Protein AF-A0A8S9UB97-F1 (afdb_monomer_lite)

pLDDT: mean 71.89, std 25.06, range [27.17, 95.19]

Foldseek 3Di:
DWDDPDDVQLVVCCVVPNCALRNDTDPSNVVNVVVVVVVCPDPVLVVLLVVLLVVLVVLLVVLVVVCVVVVADFDPVQLVVQSVVQSCCCSPPVDHPCSNVPPCRRVPPPPDDPPPPPPPDDDDDDDDDDDDDDDPPVVPPPVDDDPDDDDDDDD

Sequence (155 aa):
MNFPKGPHYIEDMKDLLGDGIFAVDGVKWAHQRDVACGLYQTQELRDCMTKATTRHTNALHDVLKNVCAKNRSMDLYKLISCYSTEVFTDMSFGVTMNCLRANKELRSKQLLTVHSVKPPNGSFAHVGSGSYRSDWVLARKISSNSTLRRSMLRC

Secondary structure (DSSP, 8-state):
------HHHHHHHHHHH-SSTTS--HHHHHHHHHHHHHHHHSHHHHHHHHHHHHHHHHHHHHHHHHHHHTT----HHHHHHHHHHHHHHHHHH-----HHHH-THHHH---------PPSS---------------SGGGSSS------------

Structure (mmCIF, N/CA/C/O backbone):
data_AF-A0A8S9UB97-F1
#
_entry.id   AF-A0A8S9UB97-F1
#
loop_
_atom_site.group_PDB
_atom_site.id
_atom_site.type_symbol
_atom_site.label_atom_id
_atom_site.label_alt_id
_atom_site.label_comp_id
_atom_site.label_asym_id
_atom_site.label_entity_id
_atom_site.label_seq_id
_atom_site.pdbx_PDB_ins_code
_atom_site.Cartn_x
_atom_site.Cartn_y
_atom_site.Cartn_z
_atom_site.occupancy
_atom_site.B_iso_or_equiv
_atom_site.auth_seq_id
_atom_site.auth_comp_id
_atom_site.auth_asym_id
_atom_site.auth_atom_id
_atom_site.pdbx_PDB_model_num
ATOM 1 N N . MET A 1 1 ? 21.646 11.011 -11.459 1.00 49.44 1 MET A N 1
ATOM 2 C CA . MET A 1 1 ? 21.614 10.361 -10.129 1.00 49.44 1 MET A CA 1
ATOM 3 C C . MET A 1 1 ? 21.573 8.860 -10.350 1.00 49.44 1 MET A C 1
ATOM 5 O O . MET A 1 1 ? 20.632 8.402 -10.983 1.00 49.44 1 MET A O 1
ATOM 9 N N . ASN A 1 2 ? 22.600 8.130 -9.916 1.00 64.69 2 ASN A N 1
ATOM 10 C CA . ASN A 1 2 ? 22.645 6.669 -9.982 1.00 64.69 2 ASN A CA 1
ATOM 11 C C . ASN A 1 2 ? 22.796 6.148 -8.547 1.00 64.69 2 ASN A C 1
ATOM 13 O O . ASN A 1 2 ? 23.739 6.543 -7.866 1.00 64.69 2 ASN A O 1
ATOM 17 N N . PHE A 1 3 ? 21.847 5.333 -8.093 1.00 70.19 3 PHE A N 1
ATOM 18 C CA . PHE A 1 3 ? 21.861 4.685 -6.782 1.00 70.19 3 PHE A CA 1
ATOM 19 C C . PHE A 1 3 ? 21.928 3.178 -7.032 1.00 70.19 3 PHE A C 1
ATOM 21 O O . PHE A 1 3 ? 20.872 2.555 -7.152 1.00 70.19 3 PHE A O 1
ATOM 28 N N . PRO A 1 4 ? 23.136 2.615 -7.218 1.00 84.94 4 PRO A N 1
ATOM 29 C CA . PRO A 1 4 ? 23.270 1.202 -7.525 1.00 84.94 4 PRO A CA 1
ATOM 30 C C . PRO A 1 4 ? 22.814 0.371 -6.325 1.00 84.94 4 PRO A C 1
ATOM 32 O O . PRO A 1 4 ? 23.294 0.576 -5.210 1.00 84.94 4 PRO A O 1
ATOM 35 N N . LYS A 1 5 ? 21.883 -0.556 -6.553 1.00 88.50 5 LYS A N 1
ATOM 36 C CA . LYS A 1 5 ? 21.315 -1.426 -5.507 1.00 88.50 5 LYS A CA 1
ATOM 37 C C . LYS A 1 5 ? 22.260 -2.563 -5.121 1.00 88.50 5 LYS A C 1
ATOM 39 O O . LYS A 1 5 ? 22.147 -3.127 -4.038 1.00 88.50 5 LYS A O 1
ATOM 44 N N . GLY A 1 6 ? 23.226 -2.844 -5.991 1.00 89.75 6 GLY A N 1
ATOM 45 C CA . GLY A 1 6 ? 24.213 -3.899 -5.817 1.00 89.75 6 GLY A CA 1
ATOM 46 C C . GLY A 1 6 ? 23.734 -5.238 -6.388 1.00 89.75 6 GLY A C 1
ATOM 47 O O . GLY A 1 6 ? 22.532 -5.493 -6.452 1.00 89.75 6 GLY A O 1
ATOM 48 N N . PRO A 1 7 ? 24.673 -6.098 -6.818 1.00 88.38 7 PRO A N 1
ATOM 49 C CA . PRO A 1 7 ? 24.356 -7.327 -7.544 1.00 88.38 7 PRO A CA 1
ATOM 50 C C . PRO A 1 7 ? 23.525 -8.309 -6.712 1.00 88.38 7 PRO A C 1
ATOM 52 O O . PRO A 1 7 ? 22.537 -8.821 -7.217 1.00 88.38 7 PRO A O 1
ATOM 55 N N . HIS A 1 8 ? 23.847 -8.486 -5.427 1.00 91.44 8 HIS A N 1
ATOM 56 C CA . HIS A 1 8 ? 23.126 -9.420 -4.557 1.00 91.44 8 HIS A CA 1
ATOM 57 C C . HIS A 1 8 ? 21.643 -9.048 -4.391 1.00 91.44 8 HIS A C 1
ATOM 59 O O . HIS A 1 8 ? 20.769 -9.883 -4.578 1.00 91.44 8 HIS A O 1
ATOM 65 N N . TYR A 1 9 ? 21.348 -7.767 -4.138 1.00 90.88 9 TYR A N 1
ATOM 66 C CA . TYR A 1 9 ? 19.966 -7.295 -4.030 1.00 90.88 9 TYR A CA 1
ATOM 67 C C . TYR A 1 9 ? 19.204 -7.444 -5.350 1.00 90.88 9 TYR A C 1
ATOM 69 O O . TYR A 1 9 ? 18.020 -7.770 -5.356 1.00 90.88 9 TYR A O 1
ATOM 77 N N . ILE A 1 10 ? 19.875 -7.179 -6.474 1.00 92.00 10 ILE A N 1
ATOM 78 C CA . ILE A 1 10 ? 19.274 -7.335 -7.797 1.00 92.00 10 ILE A CA 1
ATOM 79 C C . ILE A 1 10 ? 18.926 -8.797 -8.062 1.00 92.00 10 ILE A C 1
ATOM 81 O O . ILE A 1 10 ? 17.824 -9.047 -8.531 1.00 92.00 10 ILE A O 1
ATOM 85 N N . GLU A 1 11 ? 19.822 -9.737 -7.759 1.00 92.38 11 GLU A N 1
ATOM 86 C CA . GLU A 1 11 ? 19.571 -11.174 -7.917 1.00 92.38 11 GLU A CA 1
ATOM 87 C C . GLU A 1 11 ? 18.365 -11.617 -7.078 1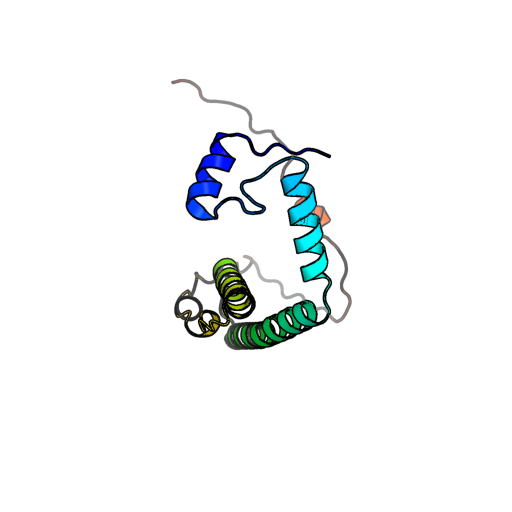.00 92.38 11 GLU A C 1
ATOM 89 O O . GLU A 1 11 ? 17.403 -12.145 -7.635 1.00 92.38 11 GLU A O 1
ATOM 94 N N . ASP A 1 12 ? 18.340 -11.269 -5.787 1.00 92.75 12 ASP A N 1
ATOM 95 C CA . ASP A 1 12 ? 17.226 -11.607 -4.893 1.00 92.75 12 ASP A CA 1
ATOM 96 C C . ASP A 1 12 ? 15.888 -11.026 -5.386 1.00 92.75 12 ASP A C 1
ATOM 98 O O . ASP A 1 12 ? 14.853 -11.697 -5.395 1.00 92.75 12 ASP A O 1
ATOM 102 N N . MET A 1 13 ? 15.878 -9.754 -5.802 1.00 92.56 13 MET A N 1
ATOM 103 C CA . MET A 1 13 ? 14.659 -9.107 -6.295 1.00 92.56 13 MET A CA 1
ATOM 104 C C . MET A 1 13 ? 14.247 -9.615 -7.672 1.00 92.56 13 MET A C 1
ATOM 106 O O . MET A 1 13 ? 13.057 -9.603 -7.982 1.00 92.56 13 MET A O 1
ATOM 110 N N . LYS A 1 14 ? 15.196 -10.051 -8.498 1.00 91.75 14 LYS A N 1
ATOM 111 C CA . LYS A 1 14 ? 14.913 -10.576 -9.829 1.00 91.75 14 LYS A CA 1
ATOM 112 C C . LYS A 1 14 ? 14.190 -11.914 -9.754 1.00 91.75 14 LYS A C 1
ATOM 114 O O . LYS A 1 14 ? 13.237 -12.112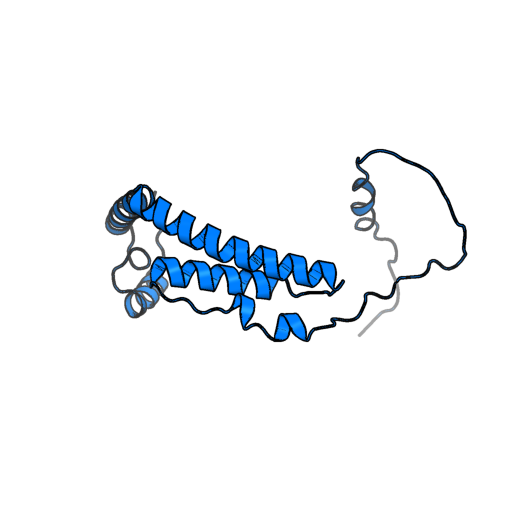 -10.504 1.00 91.75 14 LYS A O 1
ATOM 119 N N . ASP A 1 15 ? 14.572 -12.778 -8.822 1.00 91.56 15 ASP A N 1
ATOM 120 C CA . ASP A 1 15 ? 13.896 -14.061 -8.621 1.00 91.56 15 ASP A CA 1
ATOM 121 C C . ASP A 1 15 ? 12.467 -13.884 -8.081 1.00 91.56 15 ASP A C 1
ATOM 123 O O . ASP A 1 15 ? 11.563 -14.637 -8.441 1.00 91.56 15 ASP A O 1
ATOM 127 N N . LEU A 1 16 ? 12.235 -12.857 -7.253 1.00 91.38 16 LEU A N 1
ATOM 128 C CA . LEU A 1 16 ? 10.926 -12.586 -6.648 1.00 91.38 16 LEU A CA 1
ATOM 129 C C . LEU A 1 16 ? 9.985 -11.757 -7.538 1.00 91.38 16 LEU A C 1
ATOM 131 O O . LEU A 1 16 ? 8.781 -12.006 -7.565 1.00 91.38 16 LEU A O 1
ATOM 135 N N . LEU A 1 17 ? 10.511 -10.729 -8.209 1.00 88.19 17 LEU A N 1
ATOM 136 C CA . LEU A 1 17 ? 9.742 -9.666 -8.874 1.00 88.19 17 LEU A CA 1
ATOM 137 C C . LEU A 1 17 ? 10.117 -9.474 -10.355 1.00 88.19 17 LEU A C 1
ATOM 139 O O . LEU A 1 17 ? 9.569 -8.587 -11.016 1.00 88.19 17 LEU A O 1
ATOM 143 N N . GLY A 1 18 ? 11.032 -10.287 -10.891 1.00 90.44 18 GLY A N 1
ATOM 144 C CA . GLY A 1 18 ? 11.529 -10.183 -12.263 1.00 90.44 18 GLY A CA 1
ATOM 145 C C . GLY A 1 18 ? 12.406 -8.950 -12.496 1.00 90.44 18 GLY A C 1
ATOM 146 O O . GLY A 1 18 ? 12.863 -8.296 -11.564 1.00 90.44 18 GLY A O 1
ATOM 147 N N . ASP A 1 19 ? 12.608 -8.575 -13.763 1.00 89.06 19 ASP A N 1
ATOM 148 C CA . ASP A 1 19 ? 13.405 -7.399 -14.170 1.00 89.06 19 ASP A CA 1
ATOM 149 C C . ASP A 1 19 ? 12.665 -6.047 -13.969 1.00 89.06 19 ASP A C 1
ATOM 151 O O . ASP A 1 19 ? 12.761 -5.117 -14.780 1.00 89.06 19 ASP A O 1
ATOM 155 N N . GLY A 1 20 ? 11.875 -5.943 -12.897 1.00 89.12 20 GLY A N 1
ATOM 156 C CA . GLY A 1 20 ? 11.093 -4.759 -12.545 1.00 89.12 20 GLY A CA 1
ATOM 157 C C . GLY A 1 20 ? 11.910 -3.658 -11.862 1.00 89.12 20 GLY A C 1
ATOM 158 O O . GLY A 1 20 ? 13.113 -3.783 -11.639 1.00 89.12 20 GLY A O 1
ATOM 159 N N . ILE A 1 21 ? 11.230 -2.580 -11.455 1.00 91.38 21 ILE A N 1
ATOM 160 C CA . ILE A 1 21 ? 11.845 -1.346 -10.916 1.00 91.38 21 ILE A CA 1
ATOM 161 C C . ILE A 1 21 ? 12.722 -1.569 -9.672 1.00 91.38 21 ILE A C 1
ATOM 163 O O . ILE A 1 21 ? 13.591 -0.751 -9.362 1.00 91.38 21 ILE A O 1
ATOM 167 N N . PHE A 1 22 ? 12.528 -2.686 -8.973 1.00 91.00 22 PHE A N 1
ATOM 168 C CA . PHE A 1 22 ? 13.330 -3.086 -7.819 1.00 91.00 22 PHE A CA 1
ATOM 169 C C . PHE A 1 22 ? 14.617 -3.832 -8.205 1.00 91.00 22 PHE A C 1
ATOM 171 O O . PHE A 1 22 ? 15.588 -3.749 -7.467 1.00 91.00 22 PHE A O 1
ATOM 178 N N . ALA A 1 23 ? 14.673 -4.479 -9.371 1.00 93.12 23 ALA A N 1
ATOM 179 C CA . ALA A 1 23 ? 15.778 -5.348 -9.791 1.00 93.12 23 ALA A CA 1
ATOM 180 C C . ALA A 1 23 ? 16.655 -4.758 -10.915 1.00 93.12 23 ALA A C 1
ATOM 182 O O . ALA A 1 23 ? 17.476 -5.453 -11.505 1.00 93.12 23 ALA A O 1
ATOM 183 N N . VAL A 1 24 ? 16.497 -3.476 -11.256 1.00 91.25 24 VAL A N 1
ATOM 184 C CA . VAL A 1 24 ? 17.295 -2.822 -12.310 1.00 91.25 24 VAL A CA 1
ATOM 185 C C . VAL A 1 24 ? 17.927 -1.525 -11.816 1.00 91.25 24 VAL A C 1
ATOM 187 O O . VAL A 1 24 ? 17.378 -0.861 -10.937 1.00 91.25 24 VAL A O 1
ATOM 190 N N . ASP A 1 25 ? 19.053 -1.132 -12.415 1.00 90.88 25 ASP A N 1
ATOM 191 C CA . ASP A 1 25 ? 19.786 0.107 -12.120 1.00 90.88 25 ASP A CA 1
ATOM 192 C C . ASP A 1 25 ? 19.987 0.987 -13.369 1.00 90.88 25 ASP A C 1
ATOM 194 O O . ASP A 1 25 ? 19.655 0.615 -14.501 1.00 90.88 25 ASP A O 1
ATOM 198 N N . GLY A 1 26 ? 20.514 2.197 -13.157 1.00 89.62 26 GLY A N 1
ATOM 199 C CA . GLY A 1 26 ? 20.895 3.124 -14.221 1.00 89.62 26 G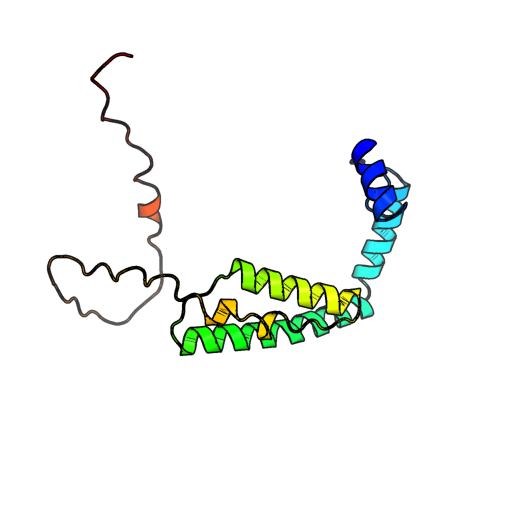LY A CA 1
ATOM 200 C C . GLY A 1 26 ? 19.719 3.597 -15.080 1.00 89.62 26 GLY A C 1
ATOM 201 O O . GLY A 1 26 ? 18.667 3.989 -14.575 1.00 89.62 26 GLY A O 1
ATOM 202 N N . VAL A 1 27 ? 19.909 3.585 -16.402 1.00 90.50 27 VAL A N 1
ATOM 203 C CA . VAL A 1 27 ? 18.928 4.104 -17.373 1.00 90.50 27 VAL A CA 1
ATOM 204 C C . VAL A 1 27 ? 17.630 3.294 -17.356 1.00 90.50 27 VAL A C 1
ATOM 206 O O . VAL A 1 27 ? 16.552 3.878 -17.433 1.00 90.50 27 VAL A O 1
ATOM 209 N N . LYS A 1 28 ? 17.712 1.966 -17.187 1.00 90.12 28 LYS A N 1
ATOM 210 C CA . LYS A 1 28 ? 16.525 1.098 -17.109 1.00 90.12 28 LYS A CA 1
ATOM 211 C C . LYS A 1 28 ? 15.654 1.458 -15.908 1.00 90.12 28 LYS A C 1
ATOM 213 O O . LYS A 1 28 ? 14.447 1.625 -16.056 1.00 90.12 28 LYS A O 1
ATOM 218 N N . TRP A 1 29 ? 16.279 1.657 -14.748 1.00 91.44 29 TRP A N 1
ATOM 219 C CA . TRP A 1 29 ? 15.582 2.118 -13.549 1.00 91.44 29 TRP A CA 1
ATOM 220 C C . TRP A 1 29 ? 14.960 3.499 -13.738 1.00 91.44 29 TRP A C 1
ATOM 222 O O . TRP A 1 29 ? 13.800 3.704 -13.390 1.00 91.44 29 TRP A O 1
ATOM 232 N N . ALA A 1 30 ? 15.711 4.440 -14.318 1.00 91.69 30 ALA A N 1
ATOM 233 C CA . ALA A 1 30 ? 15.217 5.791 -14.558 1.00 91.69 30 ALA A CA 1
ATOM 234 C C . ALA A 1 30 ? 13.978 5.787 -15.464 1.00 91.69 30 ALA A C 1
ATOM 236 O O . ALA A 1 30 ? 13.007 6.471 -15.152 1.00 91.69 30 ALA A O 1
ATOM 237 N N . HIS A 1 31 ? 13.994 4.977 -16.525 1.00 92.75 31 HIS A N 1
ATOM 238 C CA . HIS A 1 31 ? 12.869 4.822 -17.441 1.00 92.75 31 HIS A CA 1
ATOM 239 C C . HIS A 1 31 ? 11.648 4.180 -16.767 1.00 92.75 31 HIS A C 1
ATOM 241 O O . HIS A 1 31 ? 10.557 4.739 -16.820 1.00 92.75 31 HIS A O 1
ATOM 247 N N . GLN A 1 32 ? 11.817 3.049 -16.072 1.00 93.88 32 GLN A N 1
ATOM 248 C CA . GLN A 1 32 ? 10.706 2.391 -15.371 1.00 93.88 32 GLN A CA 1
ATOM 249 C C . GLN A 1 32 ? 10.111 3.280 -14.270 1.00 93.88 32 GLN A C 1
ATOM 251 O O . GLN A 1 32 ? 8.897 3.297 -14.076 1.00 93.88 32 GLN A O 1
ATOM 256 N N . ARG A 1 33 ? 10.953 4.052 -13.572 1.00 92.69 33 ARG A N 1
ATOM 257 C CA . ARG A 1 33 ? 10.505 5.039 -12.588 1.00 92.69 33 ARG A CA 1
ATOM 258 C C . ARG A 1 33 ? 9.698 6.155 -13.234 1.00 92.69 33 ARG A C 1
ATOM 260 O O . ARG A 1 33 ? 8.686 6.531 -12.663 1.00 92.69 33 ARG A O 1
ATOM 267 N N . ASP A 1 34 ? 10.125 6.674 -14.379 1.00 93.94 34 ASP A N 1
ATOM 268 C CA . ASP A 1 34 ? 9.392 7.726 -15.090 1.00 93.94 34 ASP A CA 1
ATOM 269 C C . ASP A 1 34 ? 7.988 7.251 -15.490 1.00 93.94 34 ASP A C 1
ATOM 271 O O . ASP A 1 34 ? 6.991 7.892 -15.158 1.00 93.94 34 ASP A O 1
ATOM 275 N N . VAL A 1 35 ? 7.898 6.042 -16.056 1.00 93.88 35 VAL A N 1
ATOM 276 C CA . VAL A 1 35 ? 6.618 5.394 -16.380 1.00 93.88 35 VAL A CA 1
ATOM 277 C C . VAL A 1 35 ? 5.756 5.212 -15.127 1.00 93.88 35 VAL A C 1
ATOM 279 O O . VAL A 1 35 ? 4.596 5.623 -15.111 1.00 93.88 35 VAL A O 1
ATOM 282 N N . ALA A 1 36 ? 6.312 4.643 -14.053 1.00 91.06 36 ALA A N 1
ATOM 283 C CA . ALA A 1 36 ? 5.583 4.439 -12.803 1.00 91.06 36 ALA A CA 1
ATOM 284 C C . ALA A 1 36 ? 5.099 5.769 -12.200 1.00 91.06 36 ALA A C 1
ATOM 286 O O . ALA A 1 36 ? 3.935 5.892 -11.824 1.00 91.06 36 ALA A O 1
ATOM 287 N N . CYS A 1 37 ? 5.959 6.787 -12.144 1.00 92.00 37 CYS A N 1
ATOM 288 C CA . CYS A 1 37 ? 5.608 8.123 -11.669 1.00 92.00 37 CYS A CA 1
ATOM 289 C C . CYS A 1 37 ? 4.493 8.757 -12.506 1.00 92.00 37 CYS A C 1
ATOM 291 O O . CYS A 1 37 ? 3.626 9.413 -11.929 1.00 92.00 37 CYS A O 1
ATOM 293 N N . GLY A 1 38 ? 4.494 8.552 -13.825 1.00 93.31 38 GLY A N 1
ATOM 294 C CA . GLY A 1 38 ? 3.410 8.972 -14.710 1.00 93.31 38 GLY A CA 1
ATOM 295 C C . GLY A 1 38 ? 2.087 8.294 -14.354 1.00 93.31 38 GLY A C 1
ATOM 296 O O . GLY A 1 38 ? 1.081 8.977 -14.173 1.00 93.31 38 GLY A O 1
ATOM 297 N N . LEU A 1 39 ? 2.096 6.974 -14.143 1.00 88.69 39 LEU A N 1
ATOM 298 C CA . LEU A 1 39 ? 0.908 6.217 -13.724 1.00 88.69 39 LEU A CA 1
ATOM 299 C C . LEU A 1 39 ? 0.329 6.736 -12.399 1.00 88.69 39 LEU A C 1
ATOM 301 O O . LEU A 1 39 ? -0.877 6.957 -12.307 1.00 88.69 39 LEU A O 1
ATOM 305 N N . TYR A 1 40 ? 1.173 7.015 -11.399 1.00 82.94 40 TYR A N 1
ATOM 306 C CA . TYR A 1 40 ? 0.733 7.576 -10.112 1.00 82.94 40 TYR A CA 1
ATOM 307 C C . TYR A 1 40 ? 0.136 8.984 -10.200 1.00 82.94 40 TYR A C 1
ATOM 309 O O . TYR A 1 40 ? -0.608 9.389 -9.306 1.00 82.94 40 TYR A O 1
ATOM 317 N N . GLN A 1 41 ? 0.426 9.725 -11.268 1.00 88.62 41 GLN A N 1
ATOM 318 C CA . GLN A 1 41 ? -0.134 11.056 -11.500 1.00 88.62 41 GLN A CA 1
ATOM 319 C C . GLN A 1 41 ? -1.469 11.023 -12.253 1.00 88.62 41 GLN A C 1
ATOM 321 O O . GLN A 1 41 ? -2.178 12.032 -12.261 1.00 88.62 41 GLN A O 1
ATOM 326 N N . THR A 1 42 ? -1.842 9.885 -12.848 1.00 92.44 42 THR A N 1
ATOM 327 C CA . THR A 1 42 ? -3.117 9.748 -13.564 1.00 92.44 42 THR A CA 1
ATOM 328 C C . THR A 1 42 ? -4.303 9.983 -12.629 1.00 92.44 42 THR A C 1
ATOM 330 O O . THR A 1 42 ? -4.319 9.537 -11.478 1.00 92.44 42 THR A O 1
ATOM 333 N N . GLN A 1 43 ? -5.323 10.685 -13.126 1.00 92.50 43 GLN A N 1
ATOM 334 C CA . GLN A 1 43 ? -6.530 10.956 -12.344 1.00 92.50 43 GLN A CA 1
ATOM 335 C C . GLN A 1 43 ? -7.243 9.657 -11.949 1.00 92.50 43 GLN A C 1
ATOM 337 O O . GLN A 1 43 ? -7.700 9.531 -10.819 1.00 92.50 43 GLN A O 1
ATOM 342 N N . GLU A 1 44 ? -7.260 8.670 -12.843 1.00 88.88 44 GLU A N 1
ATOM 343 C CA . GLU A 1 44 ? -7.876 7.361 -12.618 1.00 88.88 44 GLU A CA 1
ATOM 344 C C . GLU A 1 44 ? -7.266 6.637 -11.413 1.00 88.88 44 GLU A C 1
ATOM 346 O O . GLU A 1 44 ? -7.995 6.195 -10.519 1.00 88.88 44 GLU A O 1
ATOM 351 N N . LEU A 1 45 ? -5.930 6.561 -11.340 1.00 89.00 45 LEU A N 1
ATOM 352 C CA . LEU A 1 45 ? -5.271 5.903 -10.215 1.00 89.00 45 LEU A CA 1
ATOM 353 C C . LEU A 1 45 ? -5.443 6.706 -8.925 1.00 89.00 45 LEU A C 1
ATOM 355 O O . LEU A 1 45 ? -5.676 6.123 -7.866 1.00 89.00 45 LEU A O 1
ATOM 359 N N . ARG A 1 46 ? -5.387 8.041 -9.001 1.00 91.25 46 ARG A N 1
ATOM 360 C CA . ARG A 1 46 ? -5.643 8.915 -7.847 1.00 91.25 46 ARG A CA 1
ATOM 361 C C . ARG A 1 46 ? -7.050 8.719 -7.292 1.00 91.25 46 ARG A C 1
ATOM 363 O O . ARG A 1 46 ? -7.192 8.535 -6.088 1.00 91.25 46 ARG A O 1
ATOM 370 N N . ASP A 1 47 ? -8.062 8.676 -8.151 1.00 91.69 47 ASP A N 1
ATOM 371 C CA . ASP A 1 47 ? -9.449 8.446 -7.749 1.00 91.69 47 ASP A CA 1
ATOM 372 C C . ASP A 1 47 ? -9.635 7.056 -7.139 1.00 91.69 47 ASP A C 1
ATOM 374 O O . ASP A 1 47 ? -10.332 6.915 -6.131 1.00 91.69 47 ASP A O 1
ATOM 378 N N . CYS A 1 48 ? -8.994 6.033 -7.711 1.00 89.25 48 CYS A N 1
ATOM 379 C CA . CYS A 1 48 ? -8.984 4.683 -7.152 1.00 89.25 48 CYS A CA 1
ATOM 380 C C . CYS A 1 48 ? -8.390 4.672 -5.733 1.00 89.25 48 CYS A C 1
ATOM 382 O O . CYS A 1 48 ? -9.046 4.229 -4.785 1.00 89.25 48 CYS A O 1
ATOM 384 N N . MET A 1 49 ? -7.192 5.242 -5.564 1.00 91.44 49 MET A N 1
ATOM 385 C CA . MET A 1 49 ? -6.514 5.333 -4.269 1.00 91.44 49 MET A CA 1
ATOM 386 C C . MET A 1 49 ? -7.336 6.123 -3.248 1.00 91.44 49 MET A C 1
ATOM 388 O O . MET A 1 49 ? -7.476 5.684 -2.106 1.00 91.44 49 MET A O 1
ATOM 392 N N . THR A 1 50 ? -7.914 7.265 -3.636 1.00 93.69 50 THR A N 1
ATOM 393 C CA . THR A 1 50 ? -8.762 8.072 -2.752 1.00 93.69 50 THR A CA 1
ATOM 394 C C . THR A 1 50 ? -10.002 7.297 -2.323 1.00 93.69 50 THR A C 1
ATOM 396 O O . THR A 1 50 ? -10.274 7.224 -1.128 1.00 93.69 50 THR A O 1
ATOM 399 N N . LYS A 1 51 ? -10.719 6.650 -3.250 1.00 92.44 51 LYS A N 1
ATOM 400 C CA . LYS A 1 51 ? -11.913 5.851 -2.924 1.00 92.44 51 LYS A CA 1
ATOM 401 C C . LYS A 1 51 ? -11.593 4.715 -1.950 1.00 92.44 51 LYS A C 1
ATOM 403 O O . LYS A 1 51 ? -12.289 4.578 -0.942 1.00 92.44 51 LYS A O 1
ATOM 408 N N . ALA A 1 52 ? -10.538 3.941 -2.216 1.00 91.19 52 ALA A N 1
ATOM 409 C CA . ALA A 1 52 ? -10.104 2.856 -1.336 1.00 91.19 52 ALA A CA 1
ATOM 410 C C . ALA A 1 52 ? -9.722 3.393 0.053 1.00 91.19 52 ALA A C 1
ATOM 412 O O . ALA A 1 52 ? -10.260 2.958 1.073 1.00 91.19 52 ALA A O 1
ATOM 413 N N . THR A 1 53 ? -8.867 4.417 0.099 1.00 93.50 53 THR A N 1
ATOM 414 C CA . THR A 1 53 ? -8.395 5.028 1.350 1.00 93.50 53 THR A CA 1
ATOM 415 C C . THR A 1 53 ? -9.551 5.588 2.175 1.00 93.50 53 THR A C 1
ATOM 417 O O . THR A 1 53 ? -9.638 5.305 3.368 1.00 93.50 53 THR A O 1
ATOM 420 N N . THR A 1 54 ? -10.483 6.330 1.569 1.00 95.12 54 THR A N 1
ATOM 421 C CA . THR A 1 54 ? -11.652 6.883 2.267 1.00 95.12 54 THR A CA 1
ATOM 422 C C . THR A 1 54 ? -12.534 5.777 2.847 1.00 95.12 54 THR A C 1
ATOM 424 O O . THR A 1 54 ? -12.942 5.866 4.007 1.00 95.12 54 THR A O 1
ATOM 427 N N . ARG A 1 55 ? -12.788 4.702 2.087 1.00 91.94 55 ARG A N 1
ATOM 428 C CA . ARG A 1 55 ? -13.601 3.562 2.542 1.00 91.94 55 ARG A CA 1
ATOM 429 C C . ARG A 1 55 ? -13.020 2.925 3.804 1.00 91.94 55 ARG A C 1
ATOM 431 O O . ARG A 1 55 ? -13.734 2.743 4.791 1.00 91.94 55 ARG A O 1
ATOM 438 N N . HIS A 1 56 ? -11.725 2.622 3.789 1.00 93.94 56 HIS A N 1
ATOM 439 C CA . HIS A 1 56 ? -11.041 1.991 4.921 1.00 93.94 56 HIS A CA 1
ATOM 440 C C . HIS A 1 56 ? -10.799 2.963 6.081 1.00 93.94 56 HIS A C 1
ATOM 442 O O . HIS A 1 56 ? -10.834 2.553 7.238 1.00 93.94 56 HIS A O 1
ATOM 448 N N . THR A 1 57 ? -10.633 4.261 5.806 1.00 95.19 57 THR A N 1
ATOM 449 C CA . THR A 1 57 ? -10.507 5.297 6.847 1.00 95.19 57 THR A CA 1
ATOM 450 C C . THR A 1 57 ? -11.792 5.416 7.660 1.00 95.19 57 THR A C 1
ATOM 452 O O . THR A 1 57 ? -11.735 5.520 8.883 1.00 95.19 57 THR A O 1
ATOM 455 N N . ASN A 1 58 ? -12.957 5.323 7.013 1.00 93.94 58 ASN A N 1
ATOM 456 C CA . ASN A 1 58 ? -14.240 5.301 7.717 1.00 93.94 58 ASN A CA 1
ATOM 457 C C . ASN A 1 58 ? -14.358 4.069 8.630 1.00 93.94 58 ASN A C 1
ATOM 459 O O . ASN A 1 58 ? -14.757 4.191 9.787 1.00 93.94 58 ASN A O 1
ATOM 463 N N . ALA A 1 59 ? -13.932 2.893 8.157 1.00 91.31 59 ALA A N 1
ATOM 464 C CA . ALA A 1 59 ? -13.907 1.684 8.979 1.00 91.31 59 ALA A CA 1
ATOM 465 C C . ALA A 1 59 ? -12.951 1.814 10.181 1.00 91.31 59 ALA A C 1
ATOM 467 O O . ALA A 1 59 ? -13.298 1.420 11.295 1.00 91.31 59 ALA A O 1
ATOM 468 N N . LEU A 1 60 ? -11.771 2.404 9.975 1.00 93.75 60 LEU A N 1
ATOM 469 C CA . LEU A 1 60 ? -10.816 2.708 11.041 1.00 93.75 60 LEU A CA 1
ATOM 470 C C . LEU A 1 60 ? -11.410 3.681 12.071 1.00 93.75 60 LEU A C 1
ATOM 472 O O . LEU A 1 60 ? -11.304 3.446 13.276 1.00 93.75 60 LEU A O 1
ATOM 476 N N . HIS A 1 61 ? -12.071 4.742 11.607 1.00 93.69 61 HIS A N 1
ATOM 477 C CA . HIS A 1 61 ? -12.759 5.705 12.462 1.00 93.69 61 HIS A CA 1
ATOM 478 C C . HIS A 1 61 ? -13.827 5.026 13.332 1.00 93.69 61 HIS A C 1
ATOM 480 O O . HIS A 1 61 ? -13.878 5.267 14.538 1.00 93.69 61 HIS A O 1
ATOM 486 N N . ASP A 1 62 ? -14.632 4.126 12.765 1.00 91.56 62 ASP A N 1
ATOM 487 C CA . ASP A 1 62 ? -15.644 3.382 13.520 1.00 91.56 62 ASP A CA 1
ATOM 488 C C . ASP A 1 62 ? -15.026 2.485 14.599 1.00 91.56 62 ASP A C 1
ATOM 490 O O . ASP A 1 62 ? -15.550 2.386 15.714 1.00 91.56 62 ASP A O 1
ATOM 494 N N . VAL A 1 63 ? -13.894 1.839 14.304 1.00 90.06 63 VAL A N 1
ATOM 495 C CA . VAL A 1 63 ? -13.154 1.043 15.294 1.00 90.06 63 VAL A CA 1
ATOM 496 C C . VAL A 1 63 ? -12.661 1.937 16.433 1.00 90.06 63 VAL A C 1
ATOM 498 O O . VAL A 1 63 ? -12.929 1.633 17.597 1.00 90.06 63 VAL A O 1
ATOM 501 N N . LEU A 1 64 ? -12.012 3.061 16.119 1.00 90.56 64 LEU A N 1
ATOM 502 C CA . LEU A 1 64 ? -11.502 4.006 17.117 1.00 90.56 64 LEU A CA 1
ATOM 503 C C . LEU A 1 64 ? -12.625 4.592 17.977 1.00 90.56 64 LEU A C 1
ATOM 505 O O . LEU A 1 64 ? -12.531 4.587 19.204 1.00 90.56 64 LEU A O 1
ATOM 509 N N . LYS A 1 65 ? -13.733 5.014 17.359 1.00 92.25 65 LYS A N 1
ATOM 510 C CA . LYS A 1 65 ? -14.917 5.528 18.061 1.00 92.25 65 LYS A CA 1
ATOM 511 C C . LYS A 1 65 ? -15.461 4.508 19.063 1.00 92.25 65 LYS A C 1
ATOM 513 O O . LYS A 1 65 ? -15.768 4.863 20.200 1.00 92.25 65 LYS A O 1
ATOM 518 N N . ASN A 1 66 ? -15.536 3.237 18.671 1.00 88.62 66 ASN A N 1
ATOM 519 C CA . ASN A 1 66 ? -15.988 2.153 19.543 1.00 88.62 66 ASN A CA 1
ATOM 520 C C . ASN A 1 66 ? -15.024 1.865 20.702 1.00 88.62 66 ASN A C 1
ATOM 522 O O . ASN A 1 66 ? -15.473 1.531 21.800 1.00 88.62 66 ASN A O 1
ATOM 526 N N . VAL A 1 67 ? -13.715 1.964 20.468 1.00 87.50 67 VAL A N 1
ATOM 527 C CA . VAL A 1 67 ? -12.687 1.786 21.505 1.00 87.50 67 VAL A CA 1
ATOM 528 C C . VAL A 1 67 ? -12.755 2.924 22.525 1.00 87.50 67 VAL A C 1
ATOM 530 O O . VAL A 1 67 ? -12.812 2.649 23.725 1.00 87.50 67 VAL A O 1
ATOM 533 N N . CYS A 1 68 ? -12.859 4.173 22.060 1.00 88.56 68 CYS A N 1
ATOM 534 C CA . CYS A 1 68 ? -13.019 5.352 22.911 1.00 88.56 68 CYS A CA 1
ATOM 535 C C . CYS A 1 68 ? -14.303 5.286 23.746 1.00 88.56 68 CYS A C 1
ATOM 537 O O . CYS A 1 68 ? -14.256 5.480 24.957 1.00 88.56 68 CYS A O 1
ATOM 539 N N . ALA A 1 69 ? -15.439 4.932 23.134 1.00 91.06 69 ALA A N 1
ATOM 540 C CA . ALA A 1 69 ? -16.717 4.802 23.839 1.00 91.06 69 ALA A CA 1
ATOM 541 C C . ALA A 1 69 ? -16.691 3.731 24.945 1.00 91.06 69 ALA A C 1
ATOM 543 O O . ALA A 1 69 ? -17.417 3.833 25.930 1.00 91.06 69 ALA A O 1
ATOM 544 N N . LYS A 1 70 ? -15.851 2.701 24.794 1.00 88.12 70 LYS A N 1
ATOM 545 C CA . LYS A 1 70 ? -15.667 1.627 25.783 1.00 88.12 70 LYS A CA 1
ATOM 546 C C . LYS A 1 70 ? -14.491 1.875 26.730 1.00 88.12 70 LYS A C 1
ATOM 548 O O . LYS A 1 70 ? -14.215 1.006 27.553 1.00 88.12 70 LYS A O 1
ATOM 553 N N . ASN A 1 71 ? -13.799 3.008 26.586 1.00 86.75 71 ASN A N 1
ATOM 554 C CA . ASN A 1 71 ? -12.588 3.374 27.317 1.00 86.75 71 ASN A CA 1
ATOM 555 C C . ASN A 1 71 ? -11.547 2.237 27.373 1.00 86.75 71 ASN A C 1
ATOM 557 O O . ASN A 1 71 ? -11.031 1.894 28.437 1.00 86.75 71 ASN A O 1
ATOM 561 N N . ARG A 1 72 ? -11.293 1.589 26.227 1.00 83.81 72 ARG A N 1
ATOM 562 C CA . ARG A 1 72 ? -10.347 0.465 26.122 1.00 83.81 72 ARG A CA 1
ATOM 563 C C . ARG A 1 72 ? -9.000 0.924 25.574 1.00 83.81 72 ARG A C 1
ATOM 565 O O . ARG A 1 72 ? -8.940 1.811 24.729 1.00 83.81 72 ARG A O 1
ATOM 572 N N . SER A 1 73 ? -7.928 0.271 26.015 1.00 83.19 73 SER A N 1
ATOM 573 C CA . SER A 1 73 ? -6.626 0.362 25.355 1.00 83.19 73 SER A CA 1
ATOM 574 C C . SER A 1 73 ? -6.611 -0.505 24.093 1.00 83.19 73 SER A C 1
ATOM 576 O O . SER A 1 73 ? -7.343 -1.491 23.983 1.00 83.19 73 SER A O 1
ATOM 578 N N . MET A 1 74 ? -5.794 -0.120 23.113 1.00 83.75 74 MET A N 1
ATOM 579 C CA . MET A 1 74 ? -5.610 -0.885 21.884 1.00 83.75 74 MET A CA 1
ATOM 580 C C . MET A 1 74 ? -4.171 -0.787 21.384 1.00 83.75 74 MET A C 1
ATOM 582 O O . MET A 1 74 ? -3.473 0.194 21.635 1.00 83.75 74 MET A O 1
ATOM 586 N N . ASP A 1 75 ? -3.748 -1.802 20.640 1.00 87.25 75 ASP A N 1
ATOM 587 C CA . ASP A 1 75 ? -2.457 -1.821 19.962 1.00 87.25 75 ASP A CA 1
ATOM 588 C C . ASP A 1 75 ? -2.555 -1.043 18.639 1.00 87.25 75 ASP A C 1
ATOM 590 O O . ASP A 1 75 ? -3.109 -1.531 17.648 1.00 87.25 75 ASP A O 1
ATOM 594 N N . LEU A 1 76 ? -2.037 0.189 18.640 1.00 89.25 76 LEU A N 1
ATOM 595 C CA . LEU A 1 76 ? -2.056 1.067 17.469 1.00 89.25 76 LEU A CA 1
ATOM 596 C C . LEU A 1 76 ? -1.233 0.497 16.307 1.00 89.25 76 LEU A C 1
ATOM 598 O O . LEU A 1 76 ? -1.622 0.658 15.153 1.00 89.25 76 LEU A O 1
ATOM 602 N N . TYR A 1 77 ? -0.129 -0.198 16.594 1.00 90.56 77 TYR A N 1
ATOM 603 C CA . TYR A 1 77 ? 0.717 -0.776 15.554 1.00 90.56 77 TYR A CA 1
ATOM 604 C C . TYR A 1 77 ? -0.047 -1.844 14.771 1.00 90.56 77 TYR A C 1
ATOM 606 O O . TYR A 1 77 ? -0.101 -1.794 13.542 1.00 90.56 77 TYR A O 1
ATOM 614 N N . LYS A 1 78 ? -0.724 -2.760 15.475 1.00 88.44 78 LYS A N 1
ATOM 615 C CA . LYS A 1 78 ? -1.574 -3.771 14.828 1.00 88.44 78 LYS A CA 1
ATOM 616 C C . LYS A 1 78 ? -2.718 -3.147 14.043 1.00 88.44 78 LYS A C 1
ATOM 618 O O . LYS A 1 78 ? -3.004 -3.593 12.937 1.00 88.44 78 LYS A O 1
ATOM 623 N N . LEU A 1 79 ? -3.367 -2.127 14.604 1.00 90.88 79 LEU A N 1
ATOM 624 C CA . LEU A 1 79 ? -4.479 -1.448 13.944 1.00 90.88 79 LEU A CA 1
ATOM 625 C C . LEU A 1 79 ? -4.052 -0.831 12.607 1.00 90.88 79 LEU A C 1
ATOM 627 O O . LEU A 1 79 ? -4.686 -1.082 11.584 1.00 90.88 79 LEU A O 1
ATOM 631 N N . ILE A 1 80 ? -2.968 -0.053 12.617 1.00 92.69 80 ILE A N 1
ATOM 632 C CA . ILE A 1 80 ? -2.459 0.612 11.416 1.00 92.69 80 ILE A CA 1
ATOM 633 C C . ILE A 1 80 ? -1.884 -0.404 10.428 1.00 92.69 80 ILE A C 1
ATOM 635 O O . ILE A 1 80 ? -2.095 -0.258 9.230 1.00 92.69 80 ILE A O 1
ATOM 639 N N . SER A 1 81 ? -1.235 -1.472 10.900 1.00 92.38 81 SER A N 1
ATOM 640 C CA . SER A 1 81 ? -0.767 -2.557 10.031 1.00 92.38 81 SER A CA 1
ATOM 641 C C . SER A 1 81 ? -1.928 -3.247 9.298 1.00 92.38 81 SER A C 1
ATOM 643 O O . SER A 1 81 ? -1.850 -3.440 8.081 1.00 92.38 81 SER A O 1
ATOM 645 N N . CYS A 1 82 ? -3.035 -3.541 9.993 1.00 92.06 82 CYS A N 1
ATOM 646 C CA . CYS A 1 82 ? -4.251 -4.066 9.365 1.00 92.06 82 CYS A CA 1
ATOM 647 C C . CYS A 1 82 ? -4.834 -3.081 8.343 1.00 92.06 82 CYS A C 1
ATOM 649 O O . CYS A 1 82 ? -5.104 -3.482 7.214 1.00 92.06 82 CYS A O 1
ATOM 651 N N . TYR A 1 83 ? -4.964 -1.803 8.716 1.00 93.31 83 TYR A N 1
ATOM 652 C CA . TYR A 1 83 ? -5.470 -0.749 7.833 1.00 93.31 83 TYR A CA 1
ATOM 653 C C . TYR A 1 83 ? -4.636 -0.617 6.551 1.00 93.31 83 TYR A C 1
ATOM 655 O O . TYR A 1 83 ? -5.182 -0.690 5.453 1.00 93.31 83 TYR A O 1
ATOM 663 N N . SER A 1 84 ? -3.312 -0.479 6.671 1.00 94.19 84 SER A N 1
ATOM 664 C CA . SER A 1 84 ? -2.418 -0.326 5.519 1.00 94.19 84 SER A CA 1
ATOM 665 C C . SER A 1 84 ? -2.471 -1.541 4.595 1.00 94.19 84 SER A C 1
ATOM 667 O O . SER A 1 84 ? -2.483 -1.383 3.378 1.00 94.19 84 SER A O 1
ATOM 669 N N . THR A 1 85 ? -2.551 -2.748 5.162 1.00 93.00 85 THR A N 1
ATOM 670 C CA . THR A 1 85 ? -2.649 -3.991 4.385 1.00 93.00 85 THR A CA 1
ATOM 671 C C . THR A 1 85 ? -3.969 -4.070 3.620 1.00 93.00 85 THR A C 1
ATOM 673 O O . THR A 1 85 ? -3.976 -4.431 2.445 1.00 93.00 85 THR A O 1
ATOM 676 N N . GLU A 1 86 ? -5.090 -3.701 4.243 1.00 92.38 86 GLU A N 1
ATOM 677 C CA . GLU A 1 86 ? -6.392 -3.671 3.570 1.00 92.38 86 GLU A CA 1
ATOM 678 C C . GLU A 1 86 ? -6.455 -2.634 2.458 1.00 92.38 86 GLU A C 1
ATOM 680 O O . GLU A 1 86 ? -6.889 -2.966 1.360 1.00 92.38 86 GLU A O 1
ATOM 685 N N . VAL A 1 87 ? -5.987 -1.408 2.713 1.00 94.19 87 VAL A N 1
ATOM 686 C CA . VAL A 1 87 ? -5.935 -0.363 1.683 1.00 94.19 87 VAL A CA 1
ATOM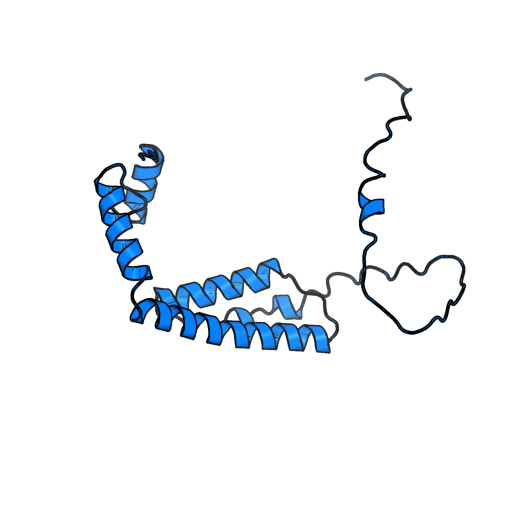 687 C C . VAL A 1 87 ? -5.073 -0.823 0.514 1.00 94.19 87 VAL A C 1
ATOM 689 O O . VAL A 1 87 ? -5.517 -0.751 -0.628 1.00 94.19 87 VAL A O 1
ATOM 692 N N . PHE A 1 88 ? -3.873 -1.342 0.793 1.00 92.56 88 PHE A N 1
ATOM 693 C CA . PHE A 1 88 ? -2.935 -1.786 -0.234 1.00 92.56 88 PHE A CA 1
ATOM 694 C C . PHE A 1 88 ? -3.495 -2.932 -1.076 1.00 92.56 88 PHE A C 1
ATOM 696 O O . PHE A 1 88 ? -3.376 -2.909 -2.298 1.00 92.56 88 PHE A O 1
ATOM 703 N N . THR A 1 89 ? -4.118 -3.929 -0.453 1.00 92.44 89 THR A N 1
ATOM 704 C CA . THR A 1 89 ? -4.621 -5.102 -1.181 1.00 92.44 89 THR A CA 1
ATOM 705 C C . THR A 1 89 ? -5.912 -4.846 -1.936 1.00 92.44 89 THR A C 1
ATOM 707 O O . THR A 1 89 ? -6.094 -5.395 -3.022 1.00 92.44 89 THR A O 1
ATOM 710 N N . ASP A 1 90 ? -6.745 -3.941 -1.437 1.00 91.94 90 ASP A N 1
ATOM 711 C CA . ASP A 1 90 ? -7.911 -3.451 -2.156 1.00 91.94 90 ASP A CA 1
ATOM 712 C C . ASP A 1 90 ? -7.493 -2.635 -3.386 1.00 91.94 90 ASP A C 1
ATOM 714 O O . ASP A 1 90 ? -7.948 -2.922 -4.487 1.00 91.94 90 ASP A O 1
ATOM 718 N N . MET A 1 91 ? -6.563 -1.681 -3.242 1.00 90.12 91 MET A N 1
ATOM 719 C CA . MET A 1 91 ? -6.133 -0.850 -4.376 1.00 90.12 91 MET A CA 1
ATOM 720 C C . MET A 1 91 ? -5.241 -1.591 -5.384 1.00 90.12 91 MET A C 1
ATOM 722 O O . MET A 1 91 ? -5.307 -1.297 -6.573 1.00 90.12 91 MET A O 1
ATOM 726 N N . SER A 1 92 ? -4.395 -2.524 -4.929 1.00 87.56 92 SER A N 1
ATOM 727 C CA . SER A 1 92 ? -3.401 -3.190 -5.791 1.00 87.56 92 SER A CA 1
ATOM 728 C C . SER A 1 92 ? -3.936 -4.469 -6.420 1.00 87.56 92 SER A C 1
ATOM 730 O O . SER A 1 92 ? -3.612 -4.769 -7.564 1.00 87.56 92 SER A O 1
ATOM 732 N N . PHE A 1 93 ? -4.744 -5.232 -5.677 1.00 89.06 93 PHE A N 1
ATOM 733 C CA . PHE A 1 93 ? -5.225 -6.549 -6.103 1.00 89.06 93 PHE A CA 1
ATOM 734 C C . PHE A 1 93 ? -6.753 -6.633 -6.205 1.00 89.06 93 PHE A C 1
ATOM 736 O O . PHE A 1 93 ? -7.269 -7.669 -6.615 1.00 89.06 93 PHE A O 1
ATOM 743 N N . GLY A 1 94 ? -7.495 -5.589 -5.816 1.00 88.62 94 GLY A N 1
ATOM 744 C CA . GLY A 1 94 ? -8.959 -5.639 -5.756 1.00 88.62 94 GLY A CA 1
ATOM 745 C C . GLY A 1 94 ? -9.497 -6.564 -4.659 1.00 88.62 94 GLY A C 1
ATOM 746 O O . GLY A 1 94 ? -10.659 -6.965 -4.709 1.00 88.62 94 GLY A O 1
ATOM 747 N N . VAL A 1 95 ? -8.667 -6.945 -3.679 1.00 89.44 95 VAL A N 1
ATOM 748 C CA . VAL A 1 95 ? -9.026 -7.916 -2.636 1.00 89.44 95 VAL A CA 1
ATOM 749 C C . VAL A 1 95 ? -9.396 -7.198 -1.343 1.00 89.44 95 VAL A C 1
ATOM 751 O O . VAL A 1 95 ? -8.599 -6.462 -0.771 1.00 89.44 95 VAL A O 1
ATOM 754 N N . THR A 1 96 ? -10.595 -7.468 -0.824 1.00 87.56 96 THR A N 1
ATOM 755 C CA . THR A 1 96 ? -11.043 -6.938 0.474 1.00 87.56 96 THR A CA 1
ATOM 756 C C . THR A 1 96 ? -10.827 -7.968 1.586 1.00 87.56 96 THR A C 1
ATOM 758 O O . THR A 1 96 ? -11.545 -8.963 1.649 1.00 87.56 96 THR A O 1
ATOM 761 N N . MET A 1 97 ? -9.870 -7.726 2.491 1.00 83.38 97 MET A N 1
ATOM 762 C CA . MET A 1 97 ? -9.545 -8.680 3.568 1.00 83.38 97 MET A CA 1
ATOM 763 C C . MET A 1 97 ? -10.393 -8.552 4.848 1.00 83.38 97 MET A C 1
ATOM 765 O O . MET A 1 97 ? -10.475 -9.506 5.618 1.00 83.38 97 MET A O 1
ATOM 769 N N . ASN A 1 98 ? -11.032 -7.405 5.106 1.00 83.88 98 ASN A N 1
ATOM 770 C CA . ASN A 1 98 ? -11.799 -7.131 6.336 1.00 83.88 98 ASN A CA 1
ATOM 771 C C . ASN A 1 98 ? -11.001 -7.304 7.661 1.00 83.88 98 ASN A C 1
ATOM 773 O O . ASN A 1 98 ? -11.587 -7.546 8.725 1.00 83.88 98 ASN A O 1
ATOM 777 N N . CYS A 1 99 ? -9.672 -7.147 7.625 1.00 83.31 99 CYS A N 1
ATOM 778 C CA . CYS A 1 99 ? -8.743 -7.263 8.753 1.00 83.31 99 CYS A CA 1
ATOM 779 C C . CYS A 1 99 ? -9.069 -6.317 9.921 1.00 83.31 99 CYS A C 1
ATOM 781 O O . CYS A 1 99 ? -9.023 -6.749 11.073 1.00 83.31 99 CYS A O 1
ATOM 783 N N . LEU A 1 100 ? -9.440 -5.057 9.660 1.00 83.50 100 LEU A N 1
ATOM 784 C CA . LEU A 1 100 ? -9.813 -4.069 10.685 1.00 83.50 100 LEU A CA 1
ATOM 785 C C . LEU A 1 100 ? -10.970 -4.545 11.569 1.00 83.50 100 LEU A C 1
ATOM 787 O O . LEU A 1 100 ? -10.983 -4.304 12.776 1.00 83.50 100 LEU A O 1
ATOM 791 N N . ARG A 1 101 ? -11.943 -5.239 10.969 1.00 73.88 101 ARG A N 1
ATOM 792 C CA . ARG A 1 101 ? -13.142 -5.742 11.656 1.00 73.88 101 ARG A CA 1
ATOM 793 C C . ARG A 1 101 ? -12.938 -7.131 12.253 1.00 73.88 101 ARG A C 1
ATOM 795 O O . ARG A 1 101 ? -13.506 -7.431 13.302 1.00 73.88 101 ARG A O 1
ATOM 802 N N . ALA A 1 102 ? -12.136 -7.971 11.601 1.00 71.56 102 ALA A N 1
ATOM 803 C CA . ALA A 1 102 ? -11.864 -9.341 12.026 1.00 71.56 102 ALA A CA 1
ATOM 804 C C . ALA A 1 102 ? -10.867 -9.438 13.193 1.00 71.56 102 ALA A C 1
ATOM 806 O O . ALA A 1 102 ? -10.765 -10.493 13.824 1.00 71.56 102 ALA A O 1
ATO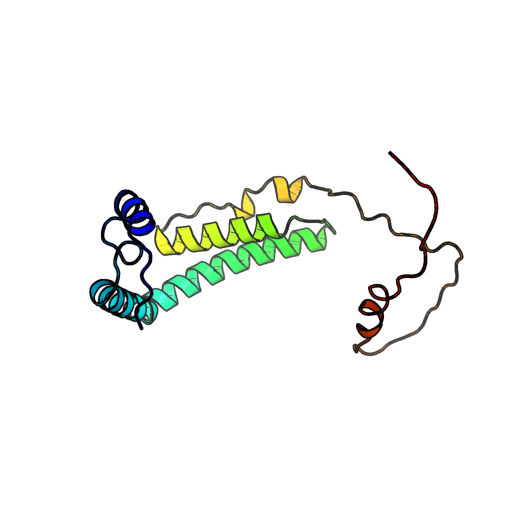M 807 N N . ASN A 1 103 ? -10.138 -8.362 13.506 1.00 66.94 103 ASN A N 1
ATOM 808 C CA . ASN A 1 103 ? -9.101 -8.375 14.530 1.00 66.94 103 ASN A CA 1
ATOM 809 C C . ASN A 1 103 ? -9.687 -8.547 15.949 1.00 66.94 103 ASN A C 1
ATOM 811 O O . ASN A 1 103 ? -10.062 -7.594 16.636 1.00 66.94 103 ASN A O 1
ATOM 815 N N . LYS A 1 104 ? -9.744 -9.807 16.398 1.00 59.78 104 LYS A N 1
ATOM 816 C CA . LYS A 1 104 ? -10.180 -10.209 17.745 1.00 59.78 104 LYS A CA 1
ATOM 817 C C . LYS A 1 104 ? -9.239 -9.695 18.840 1.00 59.78 104 LYS A C 1
ATOM 819 O O . LYS A 1 104 ? -9.699 -9.471 19.953 1.00 59.78 104 LYS A O 1
ATOM 824 N N . GLU A 1 105 ? -7.972 -9.428 18.527 1.00 54.59 105 GLU A N 1
ATOM 825 C CA . GLU A 1 105 ? -6.972 -8.940 19.488 1.00 54.59 105 GLU A CA 1
ATOM 826 C C . GLU A 1 105 ? -7.199 -7.481 19.903 1.00 54.59 105 GLU A C 1
ATOM 828 O O . GLU A 1 105 ? -6.895 -7.104 21.035 1.00 54.59 105 GLU A O 1
ATOM 833 N N . LEU A 1 106 ? -7.837 -6.680 19.040 1.00 54.25 106 LEU A N 1
ATOM 834 C CA . LEU A 1 106 ? -8.381 -5.367 19.411 1.00 54.25 106 LEU A CA 1
ATOM 835 C C . LEU A 1 106 ? -9.545 -5.475 20.413 1.00 54.25 106 LEU A C 1
ATOM 837 O O . LEU A 1 106 ? -9.917 -4.486 21.042 1.00 54.25 106 LEU A O 1
ATOM 841 N N . ARG A 1 107 ? -10.142 -6.666 20.570 1.00 51.12 107 ARG A N 1
ATOM 842 C CA . ARG A 1 107 ? -11.192 -6.925 21.565 1.00 51.12 107 ARG A CA 1
ATOM 843 C C . ARG A 1 107 ? -10.651 -7.474 22.883 1.00 51.12 107 ARG A C 1
ATOM 845 O O . ARG A 1 107 ? -11.319 -7.260 23.895 1.00 51.12 107 ARG A O 1
ATOM 852 N N . SER A 1 108 ? -9.517 -8.178 22.872 1.00 43.38 108 SER A N 1
ATOM 853 C CA . SER A 1 108 ? -9.065 -9.023 23.990 1.00 43.38 108 SER A CA 1
ATOM 854 C C . SER A 1 108 ? -7.888 -8.477 24.795 1.00 43.38 108 SER A C 1
ATOM 856 O O . SER A 1 108 ? -7.708 -8.908 25.932 1.00 43.38 108 SER A O 1
ATOM 858 N N . LYS A 1 109 ? -7.116 -7.501 24.307 1.00 46.28 109 LYS A N 1
ATOM 859 C CA . LYS A 1 109 ? -6.044 -6.925 25.130 1.00 46.28 109 LYS A CA 1
ATOM 860 C C . LYS A 1 109 ? -6.560 -5.789 26.003 1.00 46.28 109 LYS A C 1
ATOM 862 O O . LYS A 1 109 ? -6.361 -4.618 25.707 1.00 46.28 109 LYS A O 1
ATOM 867 N N . GLN A 1 110 ? -7.144 -6.156 27.143 1.00 44.00 110 GLN A N 1
ATOM 868 C CA . GLN A 1 110 ? -7.049 -5.335 28.347 1.00 44.00 110 GLN A CA 1
ATOM 869 C C . GLN A 1 110 ? -5.579 -5.348 28.783 1.00 44.00 110 GLN A C 1
ATOM 871 O O . GLN A 1 110 ? -5.190 -6.065 29.700 1.00 44.00 110 GLN A O 1
ATOM 876 N N . LEU A 1 111 ? -4.724 -4.632 28.044 1.00 43.72 111 LEU A N 1
ATOM 877 C CA . LEU A 1 111 ? -3.360 -4.403 28.485 1.00 43.72 111 LEU A CA 1
ATOM 878 C C . LEU A 1 111 ? -3.496 -3.499 29.703 1.00 43.72 111 LEU A C 1
ATOM 880 O O . LEU A 1 111 ? -3.917 -2.351 29.556 1.00 43.72 111 LEU A O 1
ATOM 884 N N . LEU A 1 112 ? -3.284 -4.124 30.864 1.00 38.31 112 LEU A N 1
ATOM 885 C CA . LEU A 1 112 ? -3.225 -3.588 32.217 1.00 38.31 112 LEU A CA 1
ATOM 886 C C . LEU A 1 112 ? -3.395 -2.073 32.237 1.00 38.31 112 LEU A C 1
ATOM 888 O O . LEU A 1 112 ? -2.506 -1.340 31.806 1.00 38.31 112 LEU A O 1
ATOM 892 N N . THR A 1 113 ? -4.545 -1.632 32.750 1.00 35.72 113 THR A N 1
ATOM 893 C CA . THR A 1 113 ? -4.708 -0.306 33.343 1.00 35.72 113 THR A CA 1
ATOM 894 C C . THR A 1 113 ? -3.376 0.105 33.945 1.00 35.72 113 THR A C 1
ATOM 896 O O . THR A 1 113 ? -2.948 -0.490 34.937 1.00 35.72 113 THR A O 1
ATOM 899 N N . VAL A 1 114 ? -2.706 1.082 33.322 1.00 44.16 114 VAL A N 1
ATOM 900 C CA . VAL A 1 114 ? -1.682 1.861 34.009 1.00 44.16 114 VAL A CA 1
ATOM 901 C C . VAL A 1 114 ? -2.379 2.274 35.288 1.00 44.16 114 VAL A C 1
ATOM 903 O O . VAL A 1 114 ? -3.397 2.968 35.226 1.00 44.16 114 VAL A O 1
ATOM 906 N N . HIS A 1 115 ? -1.943 1.704 36.413 1.00 35.56 115 HIS A N 1
ATOM 907 C CA . HIS A 1 115 ? -2.490 2.044 37.710 1.00 35.56 115 HIS A CA 1
ATOM 908 C C . HIS A 1 115 ? -2.538 3.562 37.740 1.00 35.56 115 HIS A C 1
ATOM 910 O O . HIS A 1 115 ? -1.512 4.214 37.544 1.00 35.56 115 HIS A O 1
ATOM 916 N N . SER A 1 116 ? -3.738 4.112 37.916 1.00 35.81 116 SER A N 1
ATOM 917 C CA . SER A 1 116 ? -3.887 5.482 38.363 1.00 35.81 116 SER A CA 1
ATOM 918 C C . SER A 1 116 ? -2.977 5.598 39.579 1.00 35.81 116 SER A C 1
ATOM 920 O O . SER A 1 116 ? -3.305 5.066 40.642 1.00 35.81 116 SER A O 1
ATOM 922 N N . VAL A 1 117 ? -1.800 6.202 39.409 1.00 40.34 117 VAL A N 1
ATOM 923 C CA . VAL A 1 117 ? -0.939 6.559 40.527 1.00 40.34 117 VAL A CA 1
ATOM 924 C C . VAL A 1 117 ? -1.737 7.616 41.261 1.00 40.34 117 VAL A C 1
ATOM 926 O O . VAL A 1 117 ? -1.773 8.780 40.875 1.00 40.34 117 VAL A O 1
ATOM 929 N N . LYS A 1 118 ? -2.482 7.168 42.271 1.00 34.00 118 LYS A N 1
ATOM 930 C CA . LYS A 1 118 ? -3.075 8.050 43.257 1.00 34.00 118 LYS A CA 1
ATOM 931 C C . LYS A 1 118 ? -1.891 8.774 43.899 1.00 34.00 118 LYS A C 1
ATOM 933 O O . LYS A 1 118 ? -1.039 8.088 44.468 1.00 34.00 118 LYS A O 1
ATOM 938 N N . PRO A 1 119 ? -1.783 10.106 43.782 1.00 39.28 119 PRO A N 1
ATOM 939 C CA . PRO A 1 119 ? -0.735 10.822 44.484 1.00 39.28 119 PRO A CA 1
ATOM 940 C C . PRO A 1 119 ? -0.902 10.536 45.983 1.00 39.28 119 PRO A C 1
ATOM 942 O O . PRO A 1 119 ? -2.027 10.622 46.497 1.00 39.28 119 PRO A O 1
ATOM 945 N N . PRO A 1 120 ? 0.166 10.135 46.693 1.00 35.69 120 PRO A N 1
ATOM 946 C CA . PRO A 1 120 ? 0.108 10.099 48.134 1.00 35.69 120 PRO A CA 1
ATOM 947 C C . PRO A 1 120 ? -0.027 11.552 48.578 1.00 35.69 120 PRO A C 1
ATOM 949 O O . PRO A 1 120 ? 0.806 12.392 48.243 1.00 35.69 120 PRO A O 1
ATOM 952 N N . ASN A 1 121 ? -1.095 11.806 49.329 1.00 33.84 121 ASN A N 1
ATOM 953 C CA . ASN A 1 121 ? -1.436 13.054 50.009 1.00 33.84 121 ASN A CA 1
ATOM 954 C C . ASN A 1 121 ? -2.360 13.944 49.174 1.00 33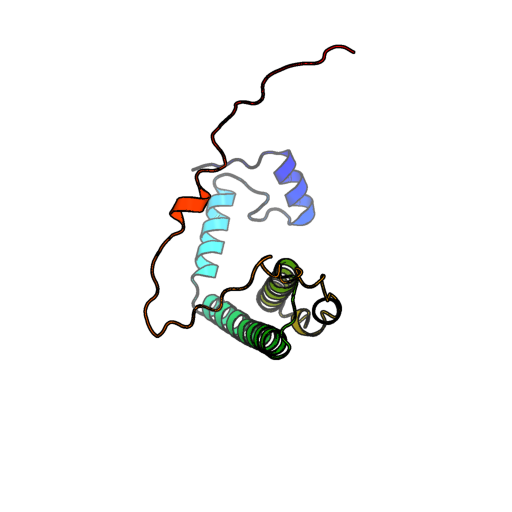.84 121 ASN A C 1
ATOM 956 O O . ASN A 1 121 ? -1.966 14.639 48.240 1.00 33.84 121 ASN A O 1
ATOM 960 N N . GLY A 1 122 ? -3.643 13.869 49.529 1.00 46.56 122 GLY A N 1
ATOM 961 C CA . GLY A 1 122 ? -4.697 14.641 48.905 1.00 46.56 122 GLY A CA 1
ATOM 962 C C . GLY A 1 122 ? -4.471 16.140 49.051 1.00 46.56 122 GLY A C 1
ATOM 963 O O . GLY A 1 122 ? -4.169 16.643 50.128 1.00 46.56 122 GLY A O 1
ATOM 964 N N . SER A 1 123 ? -4.699 16.852 47.958 1.00 35.09 123 SER A N 1
ATOM 965 C CA . SER A 1 123 ? -5.293 18.181 47.980 1.00 35.09 123 SER A CA 1
ATOM 966 C C . SER A 1 123 ? -6.012 18.383 46.656 1.00 35.09 123 SER A C 1
ATOM 968 O O . SER A 1 123 ? -5.429 18.304 45.577 1.00 35.09 123 SER A O 1
ATOM 970 N N . PHE A 1 124 ? -7.324 18.547 46.772 1.00 37.06 124 PHE A N 1
ATOM 971 C CA . PHE A 1 124 ? -8.228 18.924 45.701 1.00 37.06 124 PHE A CA 1
ATOM 972 C C . PHE A 1 124 ? -7.892 20.370 45.318 1.00 37.06 124 PHE A C 1
ATOM 974 O O . PHE A 1 124 ? -7.956 21.250 46.172 1.00 37.06 124 PHE A O 1
ATOM 981 N N . ALA A 1 125 ? -7.543 20.631 44.062 1.00 32.34 125 ALA A N 1
ATOM 982 C CA . ALA A 1 125 ? -7.515 21.989 43.535 1.00 32.34 125 ALA A CA 1
ATOM 983 C C . ALA A 1 125 ? -8.545 22.079 42.409 1.00 32.34 125 ALA A C 1
ATOM 985 O O . ALA A 1 125 ? -8.303 21.679 41.273 1.00 32.34 125 ALA A O 1
ATOM 986 N N . HIS A 1 126 ? -9.728 22.575 42.763 1.00 33.44 126 HIS A N 1
ATOM 987 C CA . HIS A 1 126 ? -10.681 23.111 41.804 1.00 33.44 126 HIS A CA 1
ATOM 988 C C . HIS A 1 126 ? -10.172 24.477 41.334 1.00 33.44 126 HIS A C 1
ATOM 990 O O . HIS A 1 126 ? -10.178 25.410 42.125 1.00 33.44 126 HIS A O 1
ATOM 996 N N . VAL A 1 127 ? -9.794 24.598 40.060 1.00 32.47 127 VAL A N 1
ATOM 997 C CA . VAL A 1 127 ? -9.809 25.834 39.249 1.00 32.47 127 VAL A CA 1
ATOM 998 C C . VAL A 1 127 ? -9.958 25.331 37.803 1.00 32.47 127 VAL A C 1
ATOM 1000 O O . VAL A 1 127 ? -9.169 24.508 37.363 1.00 32.47 127 VAL A O 1
ATOM 1003 N N . GLY A 1 128 ? -11.051 25.563 37.077 1.00 27.17 128 GLY A N 1
ATOM 1004 C CA . GLY A 1 128 ? -11.494 26.874 36.611 1.00 27.17 128 GLY A CA 1
ATOM 1005 C C . GLY A 1 128 ? -10.955 27.100 35.191 1.00 27.17 128 GLY A C 1
ATOM 1006 O O . GLY A 1 128 ? -9.763 27.295 35.011 1.00 27.17 128 GLY A O 1
ATOM 1007 N N . SER A 1 129 ? -11.847 26.988 34.203 1.00 32.28 129 SER A N 1
ATOM 1008 C CA . SER A 1 129 ? -11.778 27.467 32.807 1.00 32.28 129 SER A CA 1
ATOM 1009 C C . SER A 1 129 ? -10.471 28.106 32.285 1.00 32.28 129 SER A C 1
ATOM 1011 O O . SER A 1 129 ? -10.124 29.209 32.697 1.00 32.28 129 SER A O 1
ATOM 1013 N N . GLY A 1 130 ? -9.886 27.524 31.224 1.00 28.12 130 GLY A N 1
ATOM 1014 C CA . GLY A 1 130 ? -9.145 28.289 30.208 1.00 28.12 130 GLY A CA 1
ATOM 1015 C C . GLY A 1 130 ? -7.802 27.720 29.725 1.00 28.12 130 GLY A C 1
ATOM 1016 O O . GLY A 1 130 ? -6.865 27.577 30.492 1.00 28.12 130 GLY A O 1
ATOM 1017 N N . SER A 1 131 ? -7.716 27.562 28.399 1.00 27.28 131 SER A N 1
ATOM 1018 C CA . SER A 1 131 ? -6.533 27.746 27.536 1.00 27.28 131 SER A CA 1
ATOM 1019 C C . SER A 1 131 ? -5.385 26.716 27.531 1.00 27.28 131 SER A C 1
ATOM 1021 O O . SER A 1 131 ? -4.579 26.596 28.447 1.00 27.28 131 SER A O 1
ATOM 1023 N N . TYR A 1 132 ? -5.245 26.055 26.378 1.00 32.59 132 TYR A N 1
ATOM 1024 C CA . TYR A 1 132 ? -4.038 25.367 25.918 1.00 32.59 132 TYR A CA 1
ATOM 1025 C C . TYR A 1 132 ? -2.854 26.346 25.764 1.00 32.59 132 TYR A C 1
ATOM 1027 O O . TYR A 1 132 ? -2.910 27.192 24.873 1.00 32.59 132 TYR A O 1
ATOM 1035 N N . ARG A 1 133 ? -1.737 26.150 26.489 1.00 29.45 133 ARG A N 1
ATOM 1036 C CA . ARG A 1 133 ? -0.368 26.193 25.916 1.00 29.45 133 ARG A CA 1
ATOM 1037 C C . ARG A 1 133 ? 0.741 25.820 26.914 1.00 29.45 133 ARG A C 1
ATOM 1039 O O . ARG A 1 133 ? 0.848 26.406 27.978 1.00 29.45 133 ARG A O 1
ATOM 1046 N N . SER A 1 134 ? 1.599 24.910 26.437 1.00 35.69 134 SER A N 1
ATOM 1047 C CA . SER A 1 134 ? 3.049 24.770 26.671 1.00 35.69 134 SER A CA 1
ATOM 1048 C C . SER A 1 134 ? 3.589 24.638 28.099 1.00 35.69 134 SER A C 1
ATOM 1050 O O . SER A 1 134 ? 3.771 25.646 28.758 1.00 35.69 134 SER A O 1
ATOM 1052 N N . ASP A 1 135 ? 4.038 23.425 28.453 1.00 34.03 135 ASP A N 1
ATOM 1053 C CA . ASP A 1 135 ? 5.241 23.218 29.282 1.00 34.03 135 ASP A CA 1
ATOM 1054 C C . ASP A 1 135 ? 5.857 21.817 29.065 1.00 34.03 135 ASP A C 1
ATOM 1056 O O . ASP A 1 135 ? 5.935 20.965 29.943 1.00 34.03 135 ASP A O 1
ATOM 1060 N N . TRP A 1 136 ? 6.348 21.566 27.845 1.00 35.59 136 TRP A N 1
ATOM 1061 C CA . TRP A 1 136 ? 7.194 20.398 27.527 1.00 35.59 136 TRP A CA 1
ATOM 1062 C C . TRP A 1 136 ? 8.681 20.618 27.880 1.00 35.59 136 TRP A C 1
ATOM 1064 O O . TRP A 1 136 ? 9.536 19.785 27.579 1.00 35.59 136 TRP A O 1
ATOM 1074 N N . VAL A 1 137 ? 9.016 21.739 28.529 1.00 36.25 137 VAL A N 1
ATOM 1075 C CA . VAL A 1 137 ? 10.403 22.165 28.792 1.00 36.25 137 VAL A CA 1
ATOM 1076 C C . VAL A 1 137 ? 11.034 21.426 29.986 1.00 36.25 137 VAL A C 1
ATOM 1078 O O . VAL A 1 137 ? 12.258 21.303 30.054 1.00 36.25 137 VAL A O 1
ATOM 1081 N N . LEU A 1 138 ? 10.238 20.820 30.872 1.00 41.66 138 LEU A N 1
ATOM 1082 C CA . LEU A 1 138 ? 10.750 20.038 32.009 1.00 41.66 138 LEU A CA 1
ATOM 1083 C C . LEU A 1 138 ? 11.161 18.599 31.652 1.00 41.66 138 LEU A C 1
ATOM 1085 O O . LEU A 1 138 ? 12.001 18.017 32.337 1.00 41.66 138 LEU A O 1
ATOM 1089 N N . ALA A 1 139 ? 10.682 18.045 30.533 1.00 39.41 139 ALA A N 1
ATOM 1090 C CA . ALA A 1 139 ? 11.033 16.686 30.103 1.00 39.41 139 ALA A CA 1
ATOM 1091 C C . ALA A 1 139 ? 12.489 16.547 29.601 1.00 39.41 139 ALA A C 1
ATOM 1093 O O . ALA A 1 139 ? 12.967 15.438 29.379 1.00 39.41 139 ALA A O 1
ATOM 1094 N N . ARG A 1 140 ? 13.227 17.657 29.446 1.00 35.56 140 ARG A N 1
ATOM 1095 C CA . ARG A 1 140 ? 14.606 17.661 28.924 1.00 35.56 140 ARG A CA 1
ATOM 1096 C C . ARG A 1 140 ? 15.691 17.741 30.012 1.00 35.56 140 ARG A C 1
ATOM 1098 O O . ARG A 1 140 ? 16.869 17.680 29.676 1.00 35.56 140 ARG A O 1
ATOM 1105 N N . LYS A 1 141 ? 15.349 17.844 31.309 1.00 37.88 141 LYS A N 1
ATOM 1106 C CA . LYS A 1 141 ? 16.333 18.173 32.369 1.00 37.88 141 LYS A CA 1
ATOM 1107 C C . LYS A 1 141 ? 16.652 17.077 33.399 1.00 37.88 141 LYS A C 1
ATOM 1109 O O . LYS A 1 141 ? 17.293 17.371 34.399 1.00 37.88 141 LYS A O 1
ATOM 1114 N N . ILE A 1 142 ? 16.295 15.816 33.126 1.00 39.47 142 ILE A N 1
ATOM 1115 C CA . ILE A 1 142 ? 16.682 14.645 33.956 1.00 39.47 142 ILE A CA 1
ATOM 1116 C C . ILE A 1 142 ? 17.666 13.700 33.222 1.00 39.47 142 ILE A C 1
ATOM 1118 O O . ILE A 1 142 ? 18.154 12.733 33.789 1.00 39.47 142 ILE A O 1
ATOM 1122 N N . SER A 1 143 ? 18.069 14.014 31.983 1.00 41.81 143 SER A N 1
ATOM 1123 C CA . SER A 1 143 ? 19.107 13.250 31.258 1.00 41.81 143 SER A CA 1
ATOM 1124 C C . SER A 1 143 ? 20.542 13.758 31.497 1.00 41.81 143 SER A C 1
ATOM 1126 O O . SER A 1 143 ? 21.483 13.248 30.893 1.00 41.81 143 SER A O 1
ATOM 1128 N N . SER A 1 144 ? 20.740 14.770 32.346 1.00 41.50 144 SER A N 1
ATOM 1129 C CA . SER A 1 144 ? 22.049 15.388 32.578 1.00 41.50 144 SER A CA 1
ATOM 1130 C C . SER A 1 144 ? 22.230 15.721 34.059 1.00 41.50 144 SER A C 1
ATOM 1132 O O . SER A 1 144 ? 21.991 16.846 34.481 1.00 41.50 144 SER A O 1
ATOM 1134 N N . ASN A 1 145 ? 22.605 14.728 34.871 1.00 32.81 145 ASN A N 1
ATOM 1135 C CA . ASN A 1 145 ? 23.619 14.948 35.904 1.00 32.81 145 ASN A CA 1
ATOM 1136 C C . ASN A 1 145 ? 24.143 13.632 36.487 1.00 32.81 145 ASN A C 1
ATOM 1138 O O . ASN A 1 145 ? 23.439 12.859 37.132 1.00 32.81 145 ASN A O 1
ATOM 1142 N N . SER A 1 146 ? 25.421 13.406 36.221 1.00 40.53 146 SER A N 1
ATOM 1143 C CA . SER A 1 146 ? 26.246 12.272 36.598 1.00 40.53 146 SER A CA 1
ATOM 1144 C C . SER A 1 146 ? 27.012 12.578 37.888 1.00 40.53 146 SER A C 1
ATOM 1146 O O . SER A 1 146 ? 28.120 13.104 37.812 1.00 40.53 146 SER A O 1
ATOM 1148 N N . THR A 1 147 ? 26.473 12.223 39.060 1.00 39.59 147 THR A N 1
ATOM 1149 C CA . THR A 1 147 ? 27.231 12.353 40.324 1.00 39.59 147 THR A CA 1
ATOM 1150 C C . THR A 1 147 ? 26.854 11.309 41.379 1.00 39.59 147 THR A C 1
ATOM 1152 O O . THR A 1 147 ? 26.569 11.641 42.520 1.00 39.59 147 THR A O 1
ATOM 1155 N N . LEU A 1 148 ? 26.912 10.023 41.025 1.00 39.28 148 LEU A N 1
ATOM 1156 C CA . LEU A 1 148 ? 27.164 8.949 41.996 1.00 39.28 148 LEU A CA 1
ATOM 1157 C C . LEU A 1 148 ? 28.258 8.038 41.428 1.00 39.28 148 LEU A C 1
ATOM 1159 O O . LEU A 1 148 ? 28.021 6.971 40.869 1.00 39.28 148 LEU A O 1
ATOM 1163 N N . ARG A 1 149 ? 29.494 8.542 41.503 1.00 36.44 149 ARG A N 1
ATOM 1164 C CA . ARG A 1 149 ? 30.722 7.777 41.282 1.00 36.44 149 ARG A CA 1
ATOM 1165 C C . ARG A 1 149 ? 31.145 7.141 42.604 1.00 36.44 149 ARG A C 1
ATOM 1167 O O . ARG A 1 149 ? 31.332 7.873 43.567 1.00 36.44 149 ARG A O 1
ATOM 1174 N N . ARG A 1 150 ? 31.502 5.850 42.514 1.00 34.12 150 ARG A N 1
ATOM 1175 C CA . ARG A 1 150 ? 32.436 5.092 43.381 1.00 34.12 150 ARG A CA 1
ATOM 1176 C C . ARG A 1 150 ? 31.835 4.708 44.747 1.00 34.12 150 ARG A C 1
ATOM 1178 O O . ARG A 1 150 ? 31.287 5.550 45.426 1.00 34.12 150 ARG A O 1
ATOM 1185 N N . SER A 1 151 ? 31.894 3.463 45.216 1.00 32.09 151 SER A N 1
ATOM 1186 C CA . SER A 1 151 ? 32.960 2.463 45.081 1.00 32.09 151 SER A CA 1
ATOM 1187 C C . SER A 1 151 ? 32.518 1.080 45.592 1.00 32.09 151 SER A C 1
ATOM 1189 O O . SER A 1 151 ? 32.041 0.999 46.719 1.00 32.09 151 SER A O 1
ATOM 1191 N N . MET A 1 152 ? 32.771 0.017 44.819 1.00 33.62 152 MET A N 1
ATOM 1192 C CA . MET A 1 152 ? 33.316 -1.299 45.239 1.00 33.62 152 MET A CA 1
ATOM 1193 C C . MET A 1 152 ? 33.288 -2.215 43.995 1.00 33.62 152 MET A C 1
ATOM 1195 O O . MET A 1 152 ? 32.219 -2.588 43.540 1.00 33.62 152 MET A O 1
ATOM 1199 N N . LEU A 1 153 ? 34.349 -2.265 43.181 1.00 33.66 153 LEU A N 1
ATOM 1200 C CA . LEU A 1 153 ? 35.574 -3.081 43.292 1.00 33.66 153 LEU A CA 1
ATOM 1201 C C . LEU A 1 153 ? 35.377 -4.582 42.992 1.00 33.66 153 LEU A C 1
ATOM 1203 O O . LEU A 1 153 ? 34.835 -5.302 43.814 1.00 33.66 153 LEU A O 1
ATOM 1207 N N . ARG A 1 154 ? 35.992 -4.994 41.868 1.00 32.84 154 ARG A N 1
ATOM 1208 C CA . ARG A 1 154 ? 36.668 -6.279 41.588 1.00 32.84 154 ARG A CA 1
ATOM 1209 C C . ARG A 1 154 ? 35.846 -7.577 41.699 1.00 32.84 154 ARG A C 1
ATOM 1211 O O . ARG A 1 154 ? 35.745 -8.144 42.778 1.00 32.84 154 ARG A O 1
ATOM 1218 N N . CYS A 1 155 ? 35.394 -8.092 40.558 1.00 33.31 155 CYS A N 1
ATOM 1219 C CA . CYS A 1 155 ? 35.988 -9.211 39.805 1.00 33.31 155 CYS A CA 1
ATOM 1220 C C . CYS A 1 155 ? 35.405 -9.202 38.386 1.00 33.31 155 CYS A C 1
ATOM 1222 O O . CYS A 1 155 ? 34.274 -8.687 38.235 1.00 33.31 155 CYS A O 1
#

Organism: Phytophthora infestans (NCBI:txid4787)

InterPro domains:
  IPR001128 Cytochrome P450 [PF00067] (16-111)
  IPR036396 Cytochrome P450 superfamily [G3DSA:1.10.630.10] (1-145)
  IPR036396 Cytochrome P450 superfamily [SSF48264] (2-104)

Radius of gyration: 26.14 Å; chains: 1; bounding box: 53×42×68 Å